Protein AF-A0A9E5KQU5-F1 (afdb_monomer)

Radius of gyration: 17.67 Å; Cα contacts (8 Å, |Δi|>4): 113; chains: 1; bounding box: 37×38×51 Å

Sequence (142 aa):
VAVSVVARQPALRAAMVEAQRVIGRAHPRLVTEGRDQGSVVFPDAVVRFYLDAHPEVRARRRVDQMRAQGRPADYEAVLRAIQQRDHLDETRVDGPLVCAPGAQRIDTSGLTLDQVVLELERRTRIAVPADLLSPSRAVQTA

Structure (mmCIF, N/CA/C/O backbone):
data_AF-A0A9E5KQU5-F1
#
_entry.id   AF-A0A9E5KQU5-F1
#
loop_
_atom_site.group_PDB
_atom_site.id
_atom_site.type_symbol
_atom_site.label_atom_id
_atom_site.label_alt_id
_atom_site.label_comp_id
_atom_site.label_asym_id
_atom_site.label_entity_id
_atom_site.label_seq_id
_atom_site.pdbx_PDB_ins_code
_atom_site.Cartn_x
_atom_site.Cartn_y
_atom_site.Cartn_z
_atom_site.occupancy
_atom_site.B_iso_or_equiv
_atom_site.auth_seq_id
_atom_site.auth_comp_id
_atom_site.auth_asym_id
_atom_site.auth_atom_id
_atom_site.pdbx_PDB_model_num
ATOM 1 N N . VAL A 1 1 ? -7.862 -12.744 9.331 1.00 45.34 1 VAL A N 1
ATOM 2 C CA . VAL A 1 1 ? -6.810 -13.772 9.527 1.00 45.34 1 VAL A CA 1
ATOM 3 C C . VAL A 1 1 ? -6.786 -14.833 8.409 1.00 45.34 1 VAL A C 1
ATOM 5 O O . VAL A 1 1 ? -5.712 -15.318 8.100 1.00 45.34 1 VAL A O 1
ATOM 8 N N . ALA A 1 2 ? -7.889 -15.118 7.697 1.00 51.78 2 ALA A N 1
ATOM 9 C CA . ALA A 1 2 ? -7.911 -16.141 6.632 1.00 51.78 2 ALA A CA 1
ATOM 10 C C . ALA A 1 2 ? -7.074 -15.833 5.362 1.00 51.78 2 ALA A C 1
ATOM 12 O O . ALA A 1 2 ? -6.444 -16.731 4.813 1.00 51.78 2 ALA A O 1
ATOM 13 N N . VAL A 1 3 ? -7.017 -14.573 4.906 1.00 59.06 3 VAL A N 1
ATOM 14 C CA . VAL A 1 3 ? -6.361 -14.221 3.622 1.00 59.06 3 VAL A CA 1
ATOM 15 C C . VAL A 1 3 ? -4.843 -14.453 3.648 1.00 59.06 3 VAL A C 1
ATOM 17 O O . VAL A 1 3 ? -4.278 -14.896 2.655 1.00 59.06 3 VAL A O 1
ATOM 20 N N . SER A 1 4 ? -4.183 -14.207 4.786 1.00 61.91 4 SER A N 1
ATOM 21 C CA . SER A 1 4 ? -2.722 -14.350 4.921 1.00 61.91 4 SER A CA 1
ATOM 22 C C . SER A 1 4 ? -2.257 -15.807 4.788 1.00 61.91 4 SER A C 1
ATOM 24 O O . SER A 1 4 ? -1.222 -16.060 4.181 1.00 61.91 4 SER A O 1
ATOM 26 N N . VAL A 1 5 ? -3.039 -16.770 5.291 1.00 67.75 5 VAL A N 1
ATOM 27 C CA . VAL A 1 5 ? -2.694 -18.203 5.229 1.00 67.75 5 VAL A CA 1
ATOM 28 C C . VAL A 1 5 ? -2.773 -18.720 3.795 1.00 67.75 5 VAL A C 1
ATOM 30 O O . VAL A 1 5 ? -1.846 -19.368 3.322 1.00 67.75 5 VAL A O 1
ATOM 33 N N . VAL A 1 6 ? -3.849 -18.382 3.081 1.00 73.62 6 VAL A N 1
ATOM 34 C CA . VAL A 1 6 ? -4.040 -18.795 1.682 1.00 73.62 6 VAL A CA 1
ATOM 35 C C . VAL A 1 6 ? -3.012 -18.121 0.768 1.00 73.62 6 VAL A C 1
ATOM 37 O O . VAL A 1 6 ? -2.403 -18.778 -0.071 1.00 73.62 6 VAL A O 1
ATOM 40 N N . ALA A 1 7 ? -2.747 -16.826 0.974 1.00 69.94 7 ALA A N 1
ATOM 41 C CA . ALA A 1 7 ? -1.797 -16.060 0.165 1.00 69.94 7 ALA A CA 1
ATOM 42 C C . ALA A 1 7 ? -0.325 -16.489 0.331 1.00 69.94 7 ALA A C 1
ATOM 44 O O . ALA A 1 7 ? 0.521 -16.046 -0.445 1.00 69.94 7 ALA A O 1
ATOM 45 N N . ARG A 1 8 ? -0.013 -17.331 1.326 1.00 72.38 8 ARG A N 1
ATOM 46 C CA . ARG A 1 8 ? 1.329 -17.875 1.585 1.00 72.38 8 ARG A CA 1
ATOM 47 C C . ARG A 1 8 ? 1.638 -19.162 0.821 1.00 72.38 8 ARG A C 1
ATOM 49 O O . ARG A 1 8 ? 2.762 -19.637 0.907 1.00 72.38 8 ARG A O 1
ATOM 56 N N . GLN A 1 9 ? 0.677 -19.749 0.106 1.00 84.38 9 GLN A N 1
ATOM 57 C CA . GLN A 1 9 ? 0.924 -20.979 -0.647 1.00 84.38 9 GLN A CA 1
ATOM 58 C C . GLN A 1 9 ? 1.658 -20.646 -1.962 1.00 84.38 9 GLN A C 1
ATOM 60 O O . GLN A 1 9 ? 1.080 -19.954 -2.807 1.00 84.38 9 GLN A O 1
ATOM 65 N N . PRO A 1 10 ? 2.904 -21.121 -2.174 1.00 86.12 10 PRO A N 1
ATOM 66 C CA . PRO A 1 10 ? 3.734 -20.633 -3.278 1.00 86.12 10 PRO A CA 1
ATOM 67 C C . PRO A 1 10 ? 3.140 -20.883 -4.668 1.00 86.12 10 PRO A C 1
ATOM 69 O O . PRO A 1 10 ? 3.197 -20.002 -5.523 1.00 86.12 10 PRO A O 1
ATOM 72 N N . ALA A 1 11 ? 2.519 -22.047 -4.899 1.00 89.88 11 ALA A N 1
ATOM 73 C CA . ALA A 1 11 ? 1.964 -22.387 -6.213 1.00 89.88 11 ALA A CA 1
ATOM 74 C C . ALA A 1 11 ? 0.751 -21.514 -6.575 1.00 89.88 11 ALA A C 1
ATOM 76 O O . ALA A 1 11 ? 0.674 -20.981 -7.680 1.00 89.88 11 ALA A O 1
ATOM 77 N N . LEU A 1 12 ? -0.167 -21.307 -5.627 1.00 89.12 12 LEU A N 1
ATOM 78 C CA . LEU A 1 12 ? -1.304 -20.405 -5.782 1.00 89.12 12 LEU A CA 1
ATOM 79 C C . LEU A 1 12 ? -0.818 -18.981 -6.017 1.00 89.12 12 LEU A C 1
ATOM 81 O O . LEU A 1 12 ? -1.326 -18.286 -6.891 1.00 89.12 12 LEU A O 1
ATOM 85 N N . ARG A 1 13 ? 0.193 -18.546 -5.264 1.00 88.94 13 ARG A N 1
ATOM 86 C CA . ARG A 1 13 ? 0.761 -17.214 -5.430 1.00 88.94 13 ARG A CA 1
ATOM 87 C C . ARG A 1 13 ? 1.385 -17.034 -6.812 1.00 88.94 13 ARG A C 1
ATOM 89 O O . ARG A 1 13 ? 1.100 -16.028 -7.455 1.00 88.94 13 ARG A O 1
ATOM 96 N N . ALA A 1 14 ? 2.148 -18.008 -7.302 1.00 90.81 14 ALA A N 1
ATOM 97 C CA . ALA A 1 14 ? 2.689 -17.990 -8.659 1.00 90.81 14 ALA A CA 1
ATOM 98 C C . ALA A 1 14 ? 1.574 -17.902 -9.718 1.00 90.81 14 ALA A C 1
ATOM 100 O O . ALA A 1 14 ? 1.637 -17.048 -10.602 1.00 90.81 14 ALA A O 1
ATOM 101 N N . ALA A 1 15 ? 0.514 -18.706 -9.578 1.00 94.06 15 ALA A N 1
ATOM 102 C CA . ALA A 1 15 ? -0.638 -18.670 -10.479 1.00 94.06 15 ALA A CA 1
ATOM 103 C C . ALA A 1 15 ? -1.351 -17.304 -10.464 1.00 94.06 15 ALA A C 1
ATOM 105 O O . ALA A 1 15 ? -1.678 -16.757 -11.516 1.00 94.06 15 ALA A O 1
ATOM 106 N N . MET A 1 16 ? -1.541 -16.711 -9.282 1.00 94.19 16 MET A N 1
ATOM 107 C CA . MET A 1 16 ? -2.179 -15.399 -9.132 1.00 94.19 16 MET A CA 1
ATOM 108 C C . MET A 1 16 ? -1.317 -14.253 -9.671 1.00 94.19 16 MET A C 1
ATOM 110 O O . MET A 1 16 ? -1.856 -13.286 -10.211 1.00 94.19 16 MET A O 1
ATOM 114 N N . VAL A 1 17 ? 0.010 -14.323 -9.524 1.00 94.88 17 VAL A N 1
ATOM 115 C CA . VAL A 1 17 ? 0.931 -13.344 -10.123 1.00 94.88 17 VAL A CA 1
ATOM 116 C C . VAL A 1 17 ? 0.847 -13.412 -11.645 1.00 94.88 17 VAL A C 1
ATOM 118 O O . VAL A 1 17 ? 0.721 -12.371 -12.288 1.00 94.88 17 VAL A O 1
ATOM 121 N N . GLU A 1 18 ? 0.853 -14.613 -12.226 1.00 96.81 18 GLU A N 1
ATOM 122 C CA . GLU A 1 18 ? 0.746 -14.752 -13.679 1.00 96.81 18 GLU A CA 1
ATOM 123 C C . GLU A 1 18 ? -0.608 -14.265 -14.201 1.00 96.81 18 GLU A C 1
ATOM 125 O O . GLU A 1 18 ? -0.650 -13.505 -15.166 1.00 96.81 18 GLU A O 1
ATOM 130 N N . ALA A 1 19 ? -1.709 -14.594 -13.521 1.00 96.75 19 ALA A N 1
ATOM 131 C CA . ALA A 1 19 ? -3.033 -14.093 -13.886 1.00 96.75 19 ALA A CA 1
ATOM 132 C C . ALA A 1 19 ? -3.090 -12.553 -13.901 1.0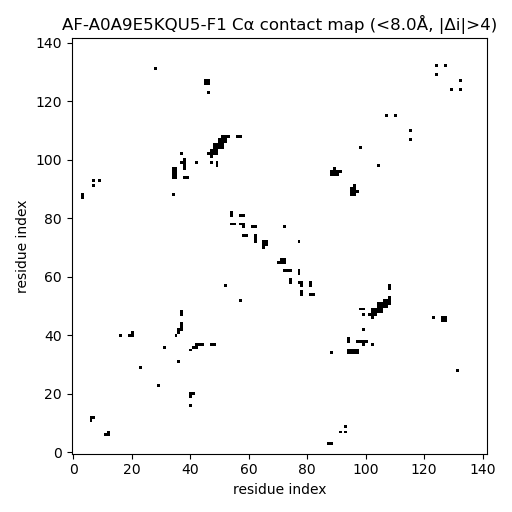0 96.75 19 ALA A C 1
ATOM 134 O O . ALA A 1 19 ? -3.613 -11.955 -14.842 1.00 96.75 19 ALA A O 1
ATOM 135 N N . GLN A 1 20 ? -2.495 -11.893 -12.902 1.00 97.50 20 GLN A N 1
ATOM 136 C CA . GLN A 1 20 ? -2.393 -10.430 -12.879 1.00 97.50 20 GLN A CA 1
ATOM 137 C C . GLN A 1 20 ? -1.552 -9.900 -14.047 1.00 97.50 20 GLN A C 1
ATOM 139 O O . GLN A 1 20 ? -1.949 -8.935 -14.699 1.00 97.50 20 GLN A O 1
ATOM 144 N N . ARG A 1 21 ? -0.422 -10.542 -14.363 1.00 97.00 21 ARG A N 1
ATOM 145 C CA . ARG A 1 21 ? 0.438 -10.141 -15.487 1.00 97.00 21 ARG A CA 1
ATOM 146 C C . ARG A 1 21 ? -0.248 -10.302 -16.841 1.00 97.00 21 ARG A C 1
ATOM 148 O O . ARG A 1 21 ? -0.082 -9.430 -17.690 1.00 97.00 21 ARG A O 1
ATOM 155 N N . VAL A 1 22 ? -1.051 -11.351 -17.035 1.00 97.38 22 VAL A N 1
ATOM 156 C CA . VAL A 1 22 ? -1.900 -11.513 -18.230 1.00 97.38 22 VAL A CA 1
ATOM 157 C C . VAL A 1 22 ? -2.824 -10.304 -18.399 1.00 97.38 22 VAL A C 1
ATOM 159 O O . VAL A 1 22 ? -2.861 -9.717 -19.479 1.00 97.38 22 VAL A O 1
ATOM 162 N N . ILE A 1 23 ? -3.503 -9.882 -17.328 1.00 96.12 23 ILE A N 1
ATOM 163 C CA . ILE A 1 23 ? -4.378 -8.698 -17.340 1.00 96.12 23 ILE A CA 1
ATOM 164 C C . ILE A 1 23 ? -3.567 -7.432 -17.651 1.00 96.12 23 ILE A C 1
ATOM 166 O O . ILE A 1 23 ? -3.963 -6.642 -18.504 1.00 96.12 23 ILE A O 1
ATOM 170 N N . GLY A 1 24 ? -2.402 -7.254 -17.021 1.00 94.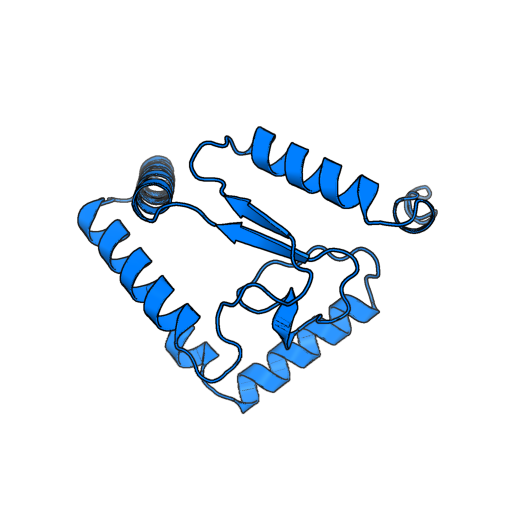75 24 GLY A N 1
ATOM 171 C CA . GLY A 1 24 ? -1.535 -6.098 -17.269 1.00 94.75 24 GLY A CA 1
ATOM 172 C C . GLY A 1 24 ? -1.064 -5.989 -18.723 1.00 94.75 24 GLY A C 1
ATOM 173 O O . GLY A 1 24 ? -1.021 -4.891 -19.268 1.00 94.75 24 GLY A O 1
ATOM 174 N N . ARG A 1 25 ? -0.785 -7.118 -19.390 1.00 94.25 25 ARG A N 1
ATOM 175 C CA . ARG A 1 25 ? -0.435 -7.135 -20.822 1.00 94.25 25 ARG A CA 1
ATOM 176 C C . ARG A 1 25 ? -1.610 -6.744 -21.723 1.00 94.25 25 ARG A C 1
ATOM 178 O O . ARG A 1 25 ? -1.392 -6.111 -22.750 1.00 94.25 25 ARG A O 1
ATOM 185 N N . ALA A 1 26 ? -2.838 -7.099 -21.345 1.00 94.38 26 ALA A N 1
ATOM 186 C CA . ALA A 1 2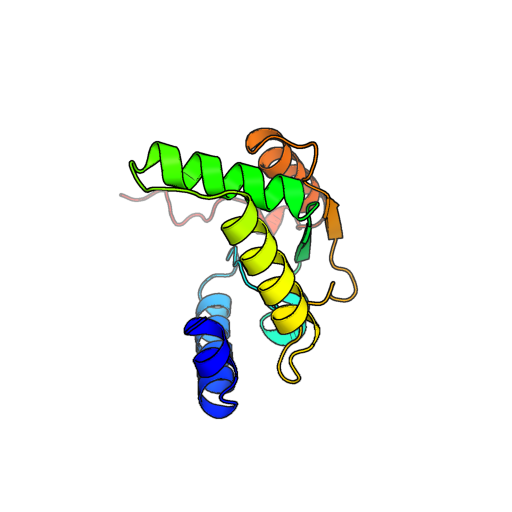6 ? -4.045 -6.732 -22.090 1.00 94.38 26 ALA A CA 1
ATOM 187 C C . ALA A 1 26 ? -4.472 -5.267 -21.868 1.00 94.38 26 ALA A C 1
ATOM 189 O O . ALA A 1 26 ? -5.146 -4.682 -22.716 1.00 94.38 26 ALA A O 1
ATOM 190 N N . HIS A 1 27 ? -4.076 -4.662 -20.744 1.00 91.31 27 HIS A N 1
ATOM 191 C CA . HIS A 1 27 ? -4.496 -3.324 -20.335 1.00 91.31 27 HIS A CA 1
ATOM 192 C C . HIS A 1 27 ? -3.284 -2.422 -20.038 1.00 91.31 27 HIS A C 1
ATOM 194 O O . HIS A 1 27 ? -2.864 -2.316 -18.886 1.00 91.31 27 HIS A O 1
ATOM 200 N N . PRO A 1 28 ? -2.756 -1.686 -21.037 1.00 83.50 28 PRO A N 1
ATOM 201 C CA . PRO A 1 28 ? -1.542 -0.875 -20.874 1.00 83.50 28 PRO A CA 1
ATOM 202 C C . PRO A 1 28 ? -1.695 0.303 -19.894 1.00 83.50 28 PRO A C 1
ATOM 204 O O . PRO A 1 28 ? -0.706 0.887 -19.468 1.00 83.50 28 PRO A O 1
ATOM 207 N N . ARG A 1 29 ? -2.933 0.658 -19.524 1.00 89.31 29 ARG A N 1
ATOM 208 C CA . ARG A 1 29 ? -3.272 1.730 -18.571 1.00 89.31 29 ARG A CA 1
ATOM 209 C C . ARG A 1 29 ? -3.919 1.181 -17.295 1.00 89.31 29 ARG A C 1
ATOM 211 O O . ARG A 1 29 ? -4.890 1.742 -16.793 1.00 89.31 29 ARG A O 1
ATOM 218 N N . LEU A 1 30 ? -3.424 0.047 -16.808 1.00 93.56 30 LEU A N 1
ATOM 219 C CA . LEU A 1 30 ? -3.930 -0.597 -15.600 1.00 93.56 30 LEU A CA 1
ATOM 220 C C . LEU A 1 30 ? -3.455 0.134 -14.336 1.00 93.56 30 LEU A C 1
ATOM 222 O O . LEU A 1 30 ? -2.258 0.323 -14.129 1.00 93.56 30 LEU A O 1
ATOM 226 N N . VAL A 1 31 ? -4.399 0.461 -13.453 1.00 95.19 31 VAL A N 1
ATOM 227 C CA . VAL A 1 31 ? -4.115 0.783 -12.049 1.00 95.19 31 VAL A CA 1
ATOM 228 C C . VAL A 1 31 ? -4.407 -0.465 -11.224 1.00 95.19 31 VAL A C 1
ATOM 230 O O . VAL A 1 31 ? -5.487 -1.040 -11.329 1.00 95.19 31 VAL A O 1
ATOM 233 N N . THR A 1 32 ? -3.441 -0.893 -10.416 1.00 96.31 32 THR A N 1
ATOM 234 C CA . THR A 1 32 ? -3.557 -2.079 -9.559 1.00 96.31 32 THR A CA 1
ATOM 235 C C . THR A 1 32 ? -3.177 -1.739 -8.122 1.00 96.31 32 THR A C 1
ATOM 237 O O . THR A 1 32 ? -2.299 -0.910 -7.879 1.00 96.31 32 THR A O 1
ATOM 240 N N . GLU A 1 33 ? -3.831 -2.393 -7.166 1.00 95.62 33 GLU A N 1
ATOM 241 C CA . GLU A 1 33 ? -3.556 -2.275 -5.736 1.00 95.62 33 GLU A CA 1
ATOM 242 C C . GLU A 1 33 ? -3.128 -3.639 -5.179 1.00 95.62 33 GLU A C 1
ATOM 244 O O . GLU A 1 33 ? -3.614 -4.700 -5.575 1.00 95.62 33 GLU A O 1
ATOM 249 N N . GLY A 1 34 ? -2.192 -3.634 -4.239 1.00 93.00 34 GLY A N 1
ATOM 250 C CA . GLY A 1 34 ? -1.771 -4.832 -3.531 1.00 93.00 34 GLY A CA 1
ATOM 251 C C . GLY A 1 34 ? -0.514 -4.577 -2.717 1.00 93.00 34 GLY A C 1
ATOM 252 O O . GLY A 1 34 ? -0.013 -3.459 -2.651 1.00 93.00 34 GLY A O 1
ATOM 253 N N . ARG A 1 35 ? -0.011 -5.624 -2.065 1.00 92.12 35 ARG A N 1
ATOM 254 C CA . ARG A 1 35 ? 1.139 -5.523 -1.152 1.00 92.12 35 ARG A CA 1
ATOM 255 C C . ARG A 1 35 ? 2.486 -5.517 -1.870 1.00 92.12 35 ARG A C 1
ATOM 257 O O . ARG A 1 35 ? 3.426 -4.894 -1.404 1.00 92.12 35 ARG A O 1
ATOM 264 N N . ASP A 1 36 ? 2.561 -6.198 -3.003 1.00 93.31 36 ASP A N 1
ATOM 265 C CA . ASP A 1 36 ? 3.798 -6.484 -3.729 1.00 93.31 36 ASP A CA 1
ATOM 266 C C . ASP A 1 36 ? 3.674 -6.182 -5.230 1.00 93.31 36 ASP A C 1
ATOM 268 O O . ASP A 1 36 ? 4.415 -6.717 -6.054 1.00 93.31 36 ASP A O 1
ATOM 272 N N . GLN A 1 37 ? 2.730 -5.308 -5.600 1.00 96.06 37 GLN A N 1
ATOM 273 C CA . GLN A 1 37 ? 2.481 -4.956 -7.001 1.00 96.06 37 GLN A CA 1
ATOM 274 C C . GLN A 1 37 ? 3.734 -4.377 -7.657 1.00 96.06 37 GLN A C 1
ATOM 276 O O . GLN A 1 37 ? 4.156 -4.859 -8.697 1.00 96.06 37 GLN A O 1
ATOM 281 N N . GLY A 1 38 ? 4.373 -3.389 -7.028 1.00 95.31 38 GLY A N 1
ATOM 282 C CA . GLY A 1 38 ? 5.553 -2.730 -7.593 1.00 95.31 38 GLY A CA 1
ATOM 283 C C . GLY A 1 38 ? 6.885 -3.451 -7.363 1.00 95.31 38 GLY A C 1
ATOM 284 O O . GLY A 1 38 ? 7.886 -3.043 -7.949 1.00 95.31 38 GLY A O 1
ATOM 285 N N . SER A 1 39 ? 6.924 -4.468 -6.494 1.00 94.25 39 SER A N 1
ATOM 286 C CA . SER A 1 39 ? 8.144 -5.215 -6.149 1.00 94.25 39 SER A CA 1
ATOM 287 C C . SER A 1 39 ? 8.212 -6.594 -6.805 1.00 94.25 39 SER A C 1
ATOM 289 O O . SER A 1 39 ? 9.305 -7.049 -7.125 1.00 94.25 39 SER A O 1
ATOM 291 N N . VAL A 1 40 ? 7.069 -7.255 -7.016 1.00 94.31 40 VAL A N 1
ATOM 292 C CA . VAL A 1 40 ? 7.000 -8.627 -7.544 1.00 94.31 40 VAL A CA 1
ATOM 293 C C . VAL A 1 40 ? 6.141 -8.709 -8.799 1.00 94.31 40 VAL A C 1
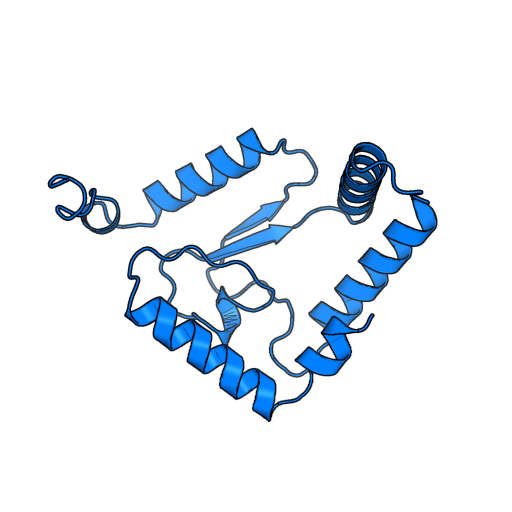ATOM 295 O O . VAL A 1 40 ? 6.588 -9.248 -9.814 1.00 94.31 40 VAL A O 1
ATOM 298 N N . VAL A 1 41 ? 4.900 -8.218 -8.752 1.00 96.06 41 VAL A N 1
ATOM 299 C CA . VAL A 1 41 ? 3.940 -8.463 -9.844 1.00 96.06 41 VAL A CA 1
ATOM 300 C C . VAL A 1 41 ? 4.327 -7.676 -11.099 1.00 96.06 41 VAL A C 1
ATOM 302 O O . VAL A 1 41 ? 4.482 -8.267 -12.167 1.00 96.06 41 VAL A O 1
ATOM 305 N N . PHE A 1 42 ? 4.562 -6.375 -10.945 1.00 96.31 42 PHE A N 1
ATOM 306 C CA . PHE A 1 42 ? 4.882 -5.403 -11.990 1.00 96.31 42 PHE A CA 1
ATOM 307 C C . PHE A 1 42 ? 6.111 -4.561 -11.592 1.00 96.31 42 PHE A C 1
ATOM 309 O O . PHE A 1 42 ? 5.984 -3.363 -11.316 1.00 96.31 42 PHE A O 1
ATOM 316 N N . PRO A 1 43 ? 7.314 -5.165 -11.531 1.00 94.88 43 PRO A N 1
ATOM 317 C CA . PRO A 1 43 ? 8.535 -4.446 -11.162 1.00 94.88 43 PRO A CA 1
ATOM 318 C C . PRO A 1 43 ? 8.873 -3.314 -12.144 1.00 94.88 43 PRO A C 1
ATOM 320 O O . PRO A 1 43 ? 9.423 -2.297 -11.728 1.00 94.88 43 PRO A O 1
ATOM 323 N N . ASP A 1 44 ? 8.461 -3.451 -13.406 1.00 92.19 44 ASP A N 1
ATOM 324 C CA . ASP A 1 44 ? 8.720 -2.486 -14.482 1.00 92.19 44 ASP A CA 1
ATOM 325 C C . ASP A 1 44 ? 7.580 -1.472 -14.680 1.00 92.19 44 ASP A C 1
ATOM 327 O O . ASP A 1 44 ? 7.526 -0.770 -15.689 1.00 92.19 44 ASP A O 1
ATOM 331 N N . ALA A 1 45 ? 6.631 -1.388 -13.739 1.00 93.31 45 ALA A N 1
ATOM 332 C CA . ALA A 1 45 ? 5.566 -0.393 -13.811 1.00 93.31 45 ALA A CA 1
ATOM 333 C C . ALA A 1 45 ? 6.146 1.033 -13.837 1.00 93.31 45 ALA A C 1
ATOM 335 O O . ALA A 1 45 ? 6.944 1.406 -12.970 1.00 93.31 45 ALA A O 1
ATOM 336 N N . VAL A 1 46 ? 5.679 1.834 -14.806 1.00 92.31 46 VAL A N 1
ATOM 337 C CA . VAL A 1 46 ? 6.110 3.228 -15.043 1.00 92.31 46 VAL A CA 1
ATOM 338 C C . VAL A 1 46 ? 5.961 4.079 -13.782 1.00 92.31 46 VAL A C 1
ATOM 340 O O . VAL A 1 46 ? 6.834 4.878 -13.454 1.00 92.31 46 VAL A O 1
ATOM 343 N N . VAL A 1 47 ? 4.865 3.879 -13.046 1.00 94.69 47 VAL A N 1
ATOM 344 C CA . VAL A 1 47 ? 4.605 4.555 -11.775 1.00 94.69 47 VAL A CA 1
ATOM 345 C C . VAL A 1 47 ? 4.280 3.522 -10.712 1.00 94.69 47 VAL A C 1
ATOM 347 O O . VAL A 1 47 ? 3.421 2.661 -10.899 1.00 94.69 47 VAL A O 1
ATOM 350 N N . ARG A 1 48 ? 4.968 3.621 -9.575 1.00 96.31 48 ARG A N 1
ATOM 351 C CA . ARG A 1 48 ? 4.771 2.764 -8.406 1.00 96.31 48 ARG A CA 1
ATOM 352 C C . ARG A 1 48 ? 4.645 3.647 -7.175 1.00 96.31 48 ARG A C 1
ATOM 354 O O . ARG A 1 48 ? 5.524 4.466 -6.911 1.00 96.31 48 ARG A O 1
ATOM 361 N N . PHE A 1 49 ? 3.564 3.470 -6.425 1.00 97.56 49 PHE A N 1
ATOM 362 C CA . PHE A 1 49 ? 3.310 4.190 -5.181 1.00 97.56 49 PHE A CA 1
ATOM 363 C C . PHE A 1 49 ? 3.381 3.235 -3.995 1.00 97.56 49 PHE A C 1
ATOM 365 O O . PHE A 1 49 ? 2.893 2.109 -4.069 1.00 97.56 49 PHE A O 1
ATOM 372 N N . TYR A 1 50 ? 3.959 3.707 -2.894 1.00 97.44 50 TYR A N 1
ATOM 373 C CA . TYR A 1 50 ? 3.864 3.060 -1.590 1.00 97.44 50 TYR A CA 1
ATOM 374 C C . TYR A 1 50 ? 3.083 3.991 -0.663 1.00 97.44 50 TYR A C 1
ATOM 376 O O . TYR A 1 50 ? 3.626 4.981 -0.168 1.00 97.44 50 TYR A O 1
ATOM 384 N N . LEU A 1 51 ? 1.791 3.710 -0.493 1.00 97.38 51 LEU A N 1
ATOM 385 C CA . LEU A 1 51 ? 0.922 4.479 0.393 1.00 97.38 51 LEU A CA 1
ATOM 386 C C . LEU A 1 51 ? 1.061 3.966 1.822 1.00 97.38 51 LEU A C 1
ATOM 388 O O . LEU A 1 51 ? 0.869 2.777 2.073 1.00 97.38 51 LEU A O 1
ATOM 392 N N . ASP A 1 52 ? 1.353 4.874 2.742 1.00 96.06 52 ASP A N 1
ATOM 393 C CA . ASP A 1 52 ? 1.508 4.579 4.160 1.00 96.06 52 ASP A CA 1
ATOM 394 C C . ASP A 1 52 ? 0.598 5.479 5.007 1.00 96.06 52 ASP A C 1
ATOM 396 O O . ASP A 1 52 ? 0.065 6.489 4.531 1.00 96.06 52 ASP A O 1
ATOM 400 N N . ALA A 1 53 ? 0.375 5.082 6.254 1.00 97.38 53 ALA A N 1
ATOM 401 C CA . ALA A 1 53 ? -0.239 5.910 7.281 1.00 97.38 53 ALA A CA 1
ATOM 402 C C . ALA A 1 53 ? -0.012 5.304 8.668 1.00 97.38 53 ALA A C 1
ATOM 404 O O . ALA A 1 53 ? -0.019 4.078 8.836 1.00 97.38 53 ALA A O 1
ATOM 405 N N . HIS A 1 54 ? 0.051 6.167 9.681 1.00 97.88 54 HIS A N 1
ATOM 406 C CA . HIS A 1 54 ? 0.088 5.761 11.081 1.00 97.88 54 HIS A CA 1
ATOM 407 C C . HIS A 1 54 ? -1.023 4.735 11.398 1.00 97.88 54 HIS A C 1
ATOM 409 O O . HIS A 1 54 ? -2.176 4.929 10.975 1.00 97.88 54 HIS A O 1
ATOM 415 N N . PRO A 1 55 ? -0.712 3.633 12.113 1.00 97.75 55 PRO A N 1
ATOM 416 C CA . PRO A 1 55 ? -1.684 2.595 12.463 1.00 97.75 55 PRO A CA 1
ATOM 417 C C . PRO A 1 55 ? -2.958 3.141 13.115 1.00 97.75 55 PRO A C 1
ATOM 419 O O . PRO A 1 55 ? -4.055 2.690 12.794 1.00 97.75 55 PRO A O 1
ATOM 422 N N . GLU A 1 56 ? -2.832 4.161 13.957 1.00 98.06 56 GLU A N 1
ATOM 423 C CA . GLU A 1 56 ? -3.923 4.829 14.667 1.00 98.06 56 GLU A CA 1
ATOM 424 C C . GLU A 1 56 ? -4.881 5.525 13.691 1.00 98.06 56 GLU A C 1
ATOM 426 O O . GLU A 1 56 ? -6.105 5.429 13.814 1.00 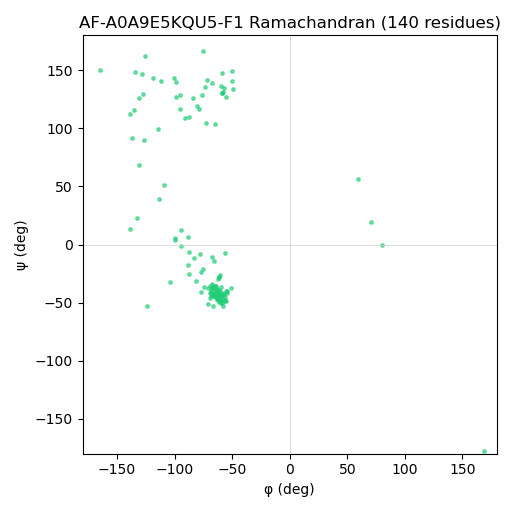98.06 56 GLU A O 1
ATOM 431 N N . VAL A 1 57 ? -4.337 6.180 12.658 1.00 98.06 57 VAL A N 1
ATOM 432 C CA . VAL A 1 57 ? -5.136 6.821 11.603 1.00 98.06 57 VAL A CA 1
ATOM 433 C C . VAL A 1 57 ? -5.875 5.766 10.784 1.00 98.06 57 VAL A C 1
ATOM 435 O O . VAL A 1 57 ? -7.066 5.926 10.502 1.00 98.06 57 VAL A O 1
ATOM 438 N N . ARG A 1 58 ? -5.201 4.665 10.428 1.00 97.69 58 ARG A N 1
ATOM 439 C CA . ARG A 1 58 ? -5.823 3.548 9.696 1.00 97.69 58 ARG A CA 1
ATOM 440 C C . ARG A 1 58 ? -6.915 2.869 10.522 1.00 97.69 58 ARG A C 1
ATOM 442 O O . ARG A 1 58 ? -7.983 2.580 9.981 1.00 97.69 58 ARG A O 1
ATOM 449 N N . ALA A 1 59 ? -6.688 2.677 11.820 1.00 98.00 59 ALA A N 1
ATOM 450 C CA . ALA A 1 59 ? -7.669 2.121 12.742 1.00 98.00 59 ALA A CA 1
ATOM 451 C C . ALA A 1 59 ? -8.903 3.018 12.858 1.00 98.00 59 ALA A C 1
ATOM 453 O O . ALA A 1 59 ? -10.021 2.530 12.687 1.00 98.00 59 ALA A O 1
ATOM 454 N N . ARG A 1 60 ? -8.714 4.332 13.035 1.00 97.81 60 ARG A N 1
ATOM 455 C CA . ARG A 1 60 ? -9.816 5.305 13.073 1.00 97.81 60 ARG A CA 1
ATOM 456 C C . ARG A 1 60 ? -10.643 5.276 11.786 1.00 97.81 60 ARG A C 1
ATOM 458 O O . ARG A 1 60 ? -11.842 5.024 11.850 1.00 97.81 60 ARG A O 1
ATOM 465 N N . ARG A 1 61 ? -9.997 5.396 10.617 1.00 97.38 61 ARG A N 1
ATOM 466 C CA . ARG A 1 61 ? -10.666 5.314 9.299 1.00 97.38 61 ARG A CA 1
ATOM 467 C C . ARG A 1 61 ? -11.479 4.026 9.145 1.00 97.38 61 ARG A C 1
ATOM 469 O O . ARG A 1 61 ? -12.595 4.045 8.630 1.00 97.38 61 ARG A O 1
ATOM 476 N N . ARG A 1 62 ? -10.933 2.894 9.601 1.00 97.00 62 ARG A N 1
ATOM 477 C CA . ARG A 1 62 ? -11.609 1.596 9.526 1.00 97.00 62 ARG A CA 1
ATOM 478 C C . ARG A 1 62 ? -12.811 1.508 10.466 1.00 97.00 62 ARG A C 1
ATOM 480 O O . ARG A 1 62 ? -13.842 0.972 10.064 1.00 97.00 62 ARG A O 1
ATOM 487 N N . VAL A 1 63 ? -12.691 2.021 11.687 1.00 97.88 63 VAL A N 1
ATOM 488 C CA . VAL A 1 63 ? -13.796 2.096 12.653 1.00 97.88 63 VAL A CA 1
ATOM 489 C C . VAL A 1 63 ? -14.929 2.954 12.103 1.00 97.88 63 VAL A C 1
ATOM 491 O O . VAL A 1 63 ? -16.076 2.512 12.120 1.00 97.88 63 VAL A O 1
ATOM 494 N N . ASP A 1 64 ? -14.613 4.126 11.556 1.00 96.88 64 ASP A N 1
ATOM 495 C CA . ASP A 1 64 ? -15.606 5.032 10.976 1.00 96.88 64 ASP A CA 1
ATOM 496 C C . ASP A 1 64 ? -16.330 4.374 9.794 1.00 96.88 64 ASP A C 1
ATOM 498 O O . ASP A 1 64 ? -17.559 4.391 9.729 1.00 96.88 64 ASP A O 1
ATOM 502 N N . GLN A 1 65 ? -15.590 3.680 8.920 1.00 96.56 65 GLN A N 1
ATOM 503 C CA . GLN A 1 65 ? -16.171 2.888 7.834 1.00 96.56 65 GLN A CA 1
ATOM 504 C C . GLN A 1 65 ? -17.111 1.787 8.353 1.00 96.56 65 GLN A C 1
ATOM 506 O O . GLN A 1 65 ? -18.187 1.580 7.796 1.00 96.56 65 GLN A O 1
ATOM 511 N N . MET A 1 66 ? -16.720 1.056 9.401 1.00 96.94 66 MET A N 1
ATOM 512 C CA . MET A 1 66 ? -17.548 -0.007 9.982 1.00 96.94 66 MET A CA 1
ATOM 513 C C . MET A 1 66 ? -18.823 0.555 10.620 1.00 96.94 66 MET A C 1
ATOM 515 O O . MET A 1 66 ? -19.902 0.009 10.394 1.00 96.94 66 MET A O 1
ATOM 519 N N . ARG A 1 67 ? -18.718 1.676 11.343 1.00 96.62 67 ARG A N 1
ATOM 520 C CA . ARG A 1 67 ? -19.864 2.381 11.936 1.00 96.62 67 ARG A CA 1
ATOM 521 C C . ARG A 1 67 ? -20.829 2.891 10.871 1.00 96.62 67 ARG A C 1
ATOM 523 O O . ARG A 1 67 ? -22.028 2.670 11.002 1.00 96.62 67 ARG A O 1
ATOM 530 N N . ALA A 1 68 ? -20.317 3.485 9.792 1.00 96.88 68 ALA A N 1
ATOM 531 C CA . ALA A 1 68 ? -21.128 3.929 8.656 1.00 96.88 68 ALA A CA 1
ATOM 532 C C . ALA A 1 68 ? -21.886 2.771 7.975 1.00 96.88 68 ALA A C 1
ATOM 534 O O . ALA A 1 68 ? -22.944 2.977 7.393 1.00 96.88 68 ALA A O 1
ATOM 535 N N . GLN A 1 69 ? -21.372 1.542 8.082 1.00 96.69 69 GLN A N 1
ATOM 536 C CA . GLN A 1 69 ? -22.018 0.315 7.599 1.00 96.69 69 GLN A CA 1
ATOM 537 C C . GLN A 1 69 ? -22.955 -0.335 8.637 1.00 96.69 69 GLN A C 1
ATOM 539 O O . GLN A 1 69 ? -23.411 -1.455 8.418 1.00 96.69 69 GLN A O 1
ATOM 544 N N . GLY A 1 70 ? -23.204 0.306 9.784 1.00 96.38 70 GLY A N 1
ATOM 545 C CA . GLY A 1 70 ? -24.033 -0.245 10.862 1.00 96.38 70 GLY A CA 1
ATOM 546 C C . GLY A 1 70 ? -23.393 -1.420 11.610 1.00 96.38 70 GLY A C 1
ATOM 547 O O . GLY A 1 70 ? -24.094 -2.203 12.248 1.00 96.38 70 GLY A O 1
ATOM 548 N N . ARG A 1 71 ? -22.067 -1.586 11.527 1.00 95.81 71 ARG A N 1
ATOM 549 C CA . ARG A 1 71 ? -21.342 -2.698 12.155 1.00 95.81 71 ARG A CA 1
ATOM 550 C C . ARG A 1 71 ? -20.714 -2.262 13.482 1.00 95.81 71 ARG A C 1
ATOM 552 O O . ARG A 1 71 ? -20.115 -1.186 13.534 1.00 95.81 71 ARG A O 1
ATOM 559 N N . PRO A 1 72 ? -20.752 -3.109 14.529 1.00 92.69 72 PRO A N 1
ATOM 560 C CA . PRO A 1 72 ? -20.008 -2.857 15.758 1.00 92.69 72 PRO A CA 1
ATOM 561 C C . PRO A 1 72 ? -18.515 -2.700 15.464 1.00 92.69 72 PRO A C 1
ATOM 563 O O . PRO A 1 72 ? -17.944 -3.488 14.706 1.00 92.69 72 PRO A O 1
ATOM 566 N N . ALA A 1 73 ? -17.887 -1.689 16.062 1.00 94.12 73 ALA A N 1
ATOM 567 C CA . ALA A 1 73 ? -16.481 -1.380 15.846 1.00 94.12 73 ALA A CA 1
ATOM 568 C C . ALA A 1 73 ? -15.805 -1.002 17.169 1.00 94.12 73 ALA A C 1
ATOM 570 O O . ALA A 1 73 ? -16.095 0.050 17.741 1.00 94.12 73 ALA A O 1
ATOM 571 N N . ASP A 1 74 ? -14.897 -1.867 17.622 1.00 96.69 74 ASP A N 1
ATOM 572 C CA . ASP A 1 74 ? -13.975 -1.607 18.728 1.00 96.69 74 ASP A CA 1
ATOM 573 C C . ASP A 1 74 ? -12.638 -1.123 18.153 1.00 96.69 74 ASP A C 1
ATOM 575 O O . ASP A 1 74 ? -11.964 -1.847 17.416 1.00 96.69 74 ASP A O 1
ATOM 579 N N . TYR A 1 75 ? -12.275 0.117 18.481 1.00 97.81 75 TYR A N 1
ATOM 580 C CA . TYR A 1 75 ? -11.042 0.744 18.018 1.00 97.81 75 TYR A CA 1
ATOM 581 C C . TYR A 1 75 ? -9.797 -0.041 18.432 1.00 97.81 75 TYR A C 1
ATOM 583 O O . TYR A 1 75 ? -8.929 -0.277 17.593 1.00 97.81 75 TYR A O 1
ATOM 591 N N . GLU A 1 76 ? -9.735 -0.509 19.677 1.00 98.12 76 GLU A N 1
ATOM 592 C CA . GLU A 1 76 ? -8.561 -1.199 20.210 1.00 98.12 76 GLU A CA 1
ATOM 593 C C . GLU A 1 76 ? -8.367 -2.563 19.541 1.00 98.12 76 GLU A C 1
ATOM 595 O O . GLU A 1 76 ? -7.253 -2.948 19.173 1.00 98.12 76 GLU A O 1
ATOM 600 N N . ALA A 1 77 ? -9.462 -3.290 19.306 1.00 96.75 77 ALA A N 1
ATOM 601 C CA . ALA A 1 77 ? -9.418 -4.535 18.545 1.00 96.75 77 ALA A CA 1
ATOM 602 C C . ALA A 1 77 ? -8.990 -4.311 17.086 1.00 96.75 77 ALA A C 1
ATOM 604 O O . ALA A 1 77 ? -8.190 -5.084 16.552 1.00 96.75 77 ALA A O 1
ATOM 605 N N . VAL A 1 78 ? -9.493 -3.254 16.439 1.00 97.44 78 VAL A N 1
ATOM 606 C CA . VAL A 1 78 ? -9.132 -2.910 15.056 1.00 97.44 78 VAL A CA 1
ATOM 607 C C . VAL A 1 78 ? -7.662 -2.503 14.952 1.00 97.44 78 VAL A C 1
ATOM 609 O O . VAL A 1 78 ? -6.975 -2.981 14.049 1.00 97.44 78 VAL A O 1
ATOM 612 N N . LEU A 1 79 ? -7.163 -1.677 15.873 1.00 98.12 79 LEU A N 1
ATOM 613 C CA . LEU A 1 79 ? -5.768 -1.241 15.908 1.00 98.12 79 LEU A CA 1
ATOM 614 C C . LEU A 1 79 ? -4.812 -2.429 16.051 1.00 98.12 79 LEU A C 1
ATOM 616 O O . LEU A 1 79 ? -3.913 -2.588 15.223 1.00 98.12 79 LEU A O 1
ATOM 620 N N . ARG A 1 80 ? -5.057 -3.319 17.023 1.00 97.56 80 ARG A N 1
ATOM 621 C CA . ARG A 1 80 ? -4.253 -4.542 17.201 1.00 97.56 80 ARG A CA 1
ATOM 622 C C . ARG A 1 80 ? -4.263 -5.423 15.954 1.00 97.56 80 ARG A C 1
ATOM 624 O O . ARG A 1 80 ? -3.218 -5.918 15.537 1.00 97.56 80 ARG A O 1
ATOM 631 N N . ALA A 1 81 ? -5.430 -5.605 15.334 1.00 95.25 81 ALA A N 1
ATOM 632 C CA . ALA A 1 81 ? -5.552 -6.409 14.121 1.00 95.25 81 ALA A CA 1
ATOM 633 C C . ALA A 1 81 ? -4.782 -5.804 12.935 1.00 95.25 81 ALA A C 1
ATOM 635 O O . ALA A 1 81 ? -4.228 -6.546 12.122 1.00 95.25 81 ALA A O 1
ATOM 636 N N . ILE A 1 82 ? -4.744 -4.472 12.833 1.00 95.44 82 ILE A N 1
ATOM 637 C CA . ILE A 1 82 ? -3.960 -3.755 11.824 1.00 95.44 82 ILE A CA 1
ATOM 638 C C . ILE A 1 82 ? -2.464 -3.961 12.068 1.00 95.44 82 ILE A C 1
ATOM 640 O O . ILE A 1 82 ? -1.787 -4.455 11.174 1.00 95.44 82 ILE A O 1
ATOM 644 N N . GLN A 1 83 ? -1.970 -3.689 13.277 1.00 95.69 83 GLN A N 1
ATOM 645 C CA . GLN A 1 83 ? -0.548 -3.842 13.613 1.00 95.69 83 GLN A CA 1
ATOM 646 C C . GLN A 1 83 ? -0.056 -5.281 13.405 1.00 95.69 83 GLN A C 1
ATOM 648 O O . GLN A 1 83 ? 1.002 -5.507 12.820 1.00 95.69 83 GLN A O 1
ATOM 653 N N . GLN A 1 84 ? -0.851 -6.275 13.821 1.00 93.94 84 GLN A N 1
ATOM 654 C CA . GLN A 1 84 ? -0.532 -7.683 13.584 1.00 93.94 84 GLN A CA 1
ATOM 655 C C . GLN A 1 84 ? -0.457 -7.995 12.085 1.00 93.94 84 GLN A C 1
ATOM 657 O O . GLN A 1 84 ? 0.422 -8.736 11.647 1.00 93.94 84 GLN A O 1
ATOM 662 N N . ARG A 1 85 ? -1.385 -7.452 11.291 1.00 91.06 85 ARG A N 1
ATOM 663 C CA . ARG A 1 85 ? -1.378 -7.639 9.841 1.00 91.06 85 ARG A CA 1
ATOM 664 C C . ARG A 1 85 ? -0.152 -6.996 9.204 1.00 91.06 85 ARG A C 1
ATOM 666 O O . ARG A 1 85 ? 0.443 -7.639 8.350 1.00 91.06 85 ARG A O 1
ATOM 673 N N . ASP A 1 86 ? 0.208 -5.782 9.601 1.00 92.00 86 ASP A N 1
ATOM 674 C CA . ASP A 1 86 ? 1.367 -5.080 9.046 1.00 92.00 86 ASP A CA 1
ATOM 675 C C . ASP A 1 86 ? 2.640 -5.891 9.284 1.00 92.00 86 ASP A C 1
ATOM 677 O O . ASP A 1 86 ? 3.349 -6.209 8.334 1.00 92.00 86 ASP A O 1
ATOM 681 N N . HIS A 1 87 ? 2.838 -6.367 10.517 1.00 91.12 87 HIS A N 1
ATOM 682 C CA . HIS A 1 87 ? 3.959 -7.241 10.850 1.00 91.12 87 HIS A CA 1
ATOM 683 C C . HIS A 1 87 ? 3.996 -8.505 9.974 1.00 91.12 87 HIS A C 1
ATOM 685 O O . HIS A 1 87 ? 5.048 -8.879 9.458 1.00 91.12 87 HIS A O 1
ATOM 691 N N . LEU A 1 88 ? 2.854 -9.171 9.769 1.00 88.81 88 LEU A N 1
ATOM 692 C CA . LEU A 1 88 ? 2.775 -10.367 8.921 1.00 88.81 88 LEU A CA 1
ATOM 693 C C . LEU A 1 88 ? 3.014 -10.067 7.433 1.00 88.81 88 LEU A C 1
ATOM 695 O O . LEU A 1 88 ? 3.600 -10.896 6.735 1.00 88.81 88 LEU A O 1
ATOM 699 N N . ASP A 1 89 ? 2.530 -8.925 6.942 1.00 88.50 89 ASP A N 1
ATOM 700 C CA . ASP A 1 89 ? 2.689 -8.493 5.553 1.00 88.50 89 ASP A CA 1
ATOM 701 C C . ASP A 1 89 ? 4.155 -8.092 5.275 1.00 88.50 89 ASP A C 1
ATOM 703 O O . ASP A 1 89 ? 4.670 -8.419 4.208 1.00 88.50 89 ASP A O 1
ATOM 707 N N . GLU A 1 90 ? 4.851 -7.463 6.226 1.00 89.00 90 GLU A N 1
ATOM 708 C CA . GLU A 1 90 ? 6.267 -7.064 6.122 1.00 89.00 90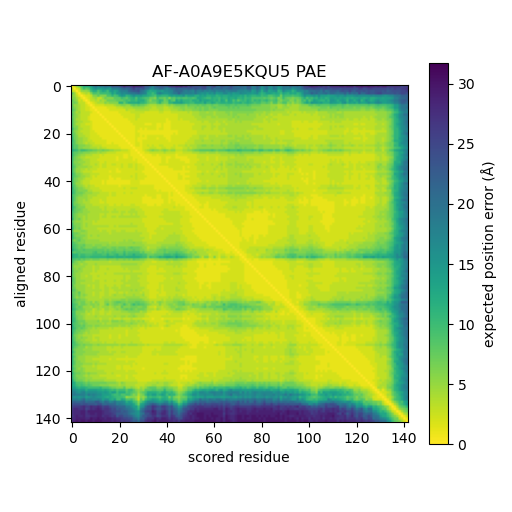 GLU A CA 1
ATOM 709 C C . GLU A 1 90 ? 7.242 -8.245 6.253 1.00 89.00 90 GLU A C 1
ATOM 711 O O . GLU A 1 90 ? 8.259 -8.291 5.566 1.00 89.00 90 GLU A O 1
ATOM 716 N N . THR A 1 91 ? 6.934 -9.226 7.108 1.00 87.94 91 THR A N 1
ATOM 717 C CA . THR A 1 91 ? 7.846 -10.348 7.425 1.00 87.94 91 THR A CA 1
ATOM 718 C C . THR A 1 91 ? 7.617 -11.612 6.596 1.00 87.94 91 THR A C 1
ATOM 720 O O . THR A 1 91 ? 8.311 -12.615 6.783 1.00 87.94 91 THR A O 1
ATOM 723 N N . ARG A 1 92 ? 6.633 -11.634 5.687 1.00 84.19 92 ARG A N 1
ATOM 724 C CA . ARG A 1 92 ? 6.390 -12.821 4.850 1.00 84.19 92 ARG A CA 1
ATOM 725 C C . ARG A 1 92 ? 7.548 -13.059 3.876 1.00 84.19 92 ARG A C 1
ATOM 727 O O . ARG A 1 92 ? 8.031 -12.133 3.239 1.00 84.19 92 ARG A O 1
ATOM 734 N N . VAL A 1 93 ? 7.926 -14.328 3.720 1.00 83.19 93 VAL A N 1
ATOM 735 C CA . VAL A 1 93 ? 8.997 -14.755 2.803 1.00 83.19 93 VAL A CA 1
ATOM 736 C C . VAL A 1 93 ? 8.637 -14.431 1.350 1.00 83.19 93 VAL A C 1
ATOM 738 O O . VAL A 1 93 ? 9.426 -13.822 0.633 1.00 83.19 93 VAL A O 1
ATOM 741 N N . ASP A 1 94 ? 7.417 -14.772 0.930 1.00 80.62 94 ASP A N 1
ATOM 742 C CA . ASP A 1 94 ? 6.983 -14.572 -0.451 1.00 80.62 94 ASP A CA 1
ATOM 743 C C . ASP A 1 94 ? 6.305 -13.212 -0.649 1.00 80.62 94 ASP A C 1
ATOM 745 O O . ASP A 1 94 ? 5.165 -12.983 -0.235 1.00 80.62 94 ASP A O 1
ATOM 749 N N . GLY A 1 95 ? 7.010 -12.325 -1.355 1.00 80.75 95 GLY A N 1
ATOM 750 C CA . GLY A 1 95 ? 6.576 -10.971 -1.704 1.00 80.75 95 GLY A CA 1
ATOM 751 C C . GLY A 1 95 ? 6.268 -10.082 -0.512 1.00 80.75 95 GLY A C 1
ATOM 752 O O . GLY A 1 95 ? 5.148 -9.592 -0.439 1.00 80.75 95 GLY A O 1
ATOM 753 N N . PRO A 1 96 ? 7.197 -9.866 0.424 1.00 87.62 96 PRO A N 1
ATOM 754 C CA . PRO A 1 96 ? 6.974 -8.978 1.562 1.00 87.62 96 PRO A CA 1
ATOM 755 C C . PRO A 1 96 ? 6.445 -7.604 1.134 1.00 87.62 96 PRO A C 1
ATOM 757 O O . PRO A 1 96 ? 6.746 -7.115 0.040 1.00 87.62 96 PRO A O 1
ATOM 760 N N . LEU A 1 97 ? 5.639 -6.984 1.997 1.00 90.88 97 LEU A N 1
ATOM 761 C CA . LEU A 1 97 ? 5.259 -5.586 1.854 1.00 90.88 97 LEU A CA 1
ATOM 762 C C . LEU A 1 97 ? 6.521 -4.739 2.018 1.00 90.88 97 LEU A C 1
ATOM 764 O O . LEU A 1 97 ? 7.024 -4.548 3.120 1.00 90.88 97 LEU A O 1
ATOM 768 N N . VAL A 1 98 ? 7.039 -4.256 0.895 1.00 93.12 98 VAL A N 1
ATOM 769 C CA . VAL A 1 98 ? 8.244 -3.431 0.841 1.00 93.12 98 VAL A CA 1
ATOM 770 C C . VAL A 1 98 ? 8.013 -2.248 -0.080 1.00 93.12 98 VAL A C 1
ATOM 772 O O . VAL A 1 98 ? 7.297 -2.337 -1.080 1.00 93.12 98 VAL A O 1
ATOM 775 N N . CYS A 1 99 ? 8.665 -1.131 0.228 1.00 94.56 99 CYS A N 1
ATOM 776 C CA . CYS A 1 99 ? 8.759 -0.028 -0.715 1.00 94.56 99 CYS A CA 1
ATOM 777 C C . CYS A 1 99 ? 9.729 -0.434 -1.829 1.00 94.56 99 CYS A C 1
ATOM 779 O O . CYS A 1 99 ? 10.939 -0.473 -1.613 1.00 94.56 99 CYS A O 1
ATOM 781 N N . ALA A 1 100 ? 9.195 -0.779 -3.003 1.00 92.38 100 ALA A N 1
ATOM 782 C CA . ALA A 1 100 ? 10.006 -1.208 -4.137 1.00 92.38 100 ALA A CA 1
ATOM 783 C C . ALA A 1 100 ? 11.021 -0.119 -4.550 1.00 92.38 100 ALA A C 1
ATOM 785 O O . ALA A 1 100 ? 10.709 1.071 -4.442 1.00 92.38 100 ALA A O 1
ATOM 786 N N . PRO A 1 101 ? 12.212 -0.483 -5.063 1.00 91.88 101 PRO A N 1
ATOM 787 C CA . PRO A 1 101 ? 13.167 0.495 -5.579 1.00 91.88 101 PRO A CA 1
ATOM 788 C C . PRO A 1 101 ? 12.540 1.390 -6.656 1.00 91.88 101 PRO A C 1
ATOM 790 O O . PRO A 1 101 ? 11.960 0.897 -7.625 1.00 91.88 101 PRO A O 1
ATOM 793 N N . GLY A 1 102 ? 12.643 2.709 -6.475 1.00 91.31 102 GLY A N 1
ATOM 794 C CA . GLY A 1 102 ? 12.025 3.706 -7.358 1.00 91.31 102 GLY A CA 1
ATOM 795 C C . GLY A 1 102 ? 10.530 3.952 -7.113 1.00 91.31 102 GLY A C 1
ATOM 796 O O . GLY A 1 102 ? 9.943 4.795 -7.787 1.00 91.31 102 GLY A O 1
ATOM 797 N N . ALA A 1 103 ? 9.902 3.261 -6.154 1.00 95.94 103 ALA A N 1
ATOM 798 C CA . ALA A 1 103 ? 8.539 3.576 -5.744 1.00 95.94 103 ALA A CA 1
ATOM 799 C C . ALA A 1 103 ? 8.493 4.885 -4.947 1.00 95.94 103 ALA A C 1
ATOM 801 O O . ALA A 1 103 ? 9.348 5.181 -4.112 1.00 95.94 103 ALA A O 1
ATOM 802 N N . GLN A 1 104 ? 7.444 5.659 -5.185 1.00 96.12 104 GLN A N 1
ATOM 803 C CA . GLN A 1 104 ? 7.205 6.922 -4.511 1.00 96.12 104 GLN A CA 1
ATOM 804 C C . GLN A 1 104 ? 6.424 6.669 -3.217 1.00 96.12 104 GLN A C 1
ATOM 806 O O . GLN A 1 104 ? 5.243 6.316 -3.262 1.00 96.12 104 GLN A O 1
ATOM 811 N N . ARG A 1 105 ? 7.071 6.850 -2.059 1.00 96.75 105 ARG A N 1
ATOM 812 C CA . ARG A 1 105 ? 6.403 6.770 -0.751 1.00 96.75 105 ARG A CA 1
ATOM 813 C C . ARG A 1 105 ? 5.535 8.010 -0.515 1.00 96.75 105 ARG A C 1
ATOM 815 O O . ARG A 1 105 ? 5.963 9.133 -0.796 1.00 96.75 105 ARG A O 1
ATOM 822 N N . ILE A 1 106 ? 4.320 7.801 -0.013 1.00 97.56 106 ILE A N 1
ATOM 823 C CA . ILE A 1 106 ? 3.363 8.861 0.327 1.00 97.56 106 ILE A CA 1
ATOM 824 C C . ILE A 1 106 ? 2.760 8.530 1.690 1.00 97.56 106 ILE A C 1
ATOM 826 O O . ILE A 1 106 ? 2.061 7.528 1.830 1.00 97.56 106 ILE A O 1
ATOM 830 N N . ASP A 1 107 ? 3.015 9.382 2.681 1.00 97.81 107 ASP A N 1
ATOM 831 C CA . ASP A 1 107 ? 2.310 9.326 3.959 1.00 97.81 107 ASP A CA 1
ATOM 832 C C . ASP A 1 107 ? 0.951 10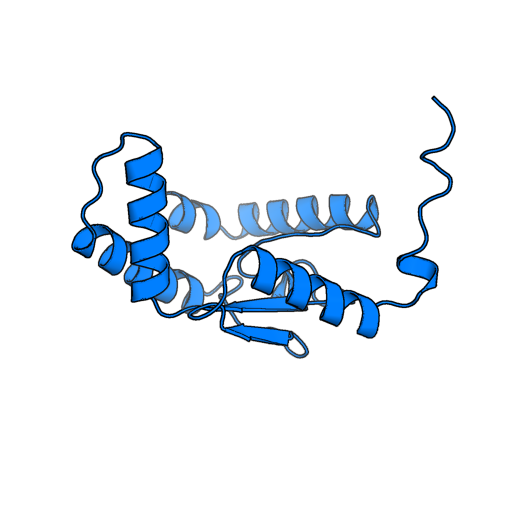.018 3.820 1.00 97.81 107 ASP A C 1
ATOM 834 O O . ASP A 1 107 ? 0.854 11.204 3.506 1.00 97.81 107 ASP A O 1
ATOM 838 N N . THR A 1 108 ? -0.112 9.253 4.040 1.00 98.25 108 THR A N 1
ATOM 839 C CA . THR A 1 108 ? -1.494 9.721 3.941 1.00 98.25 108 THR A CA 1
ATOM 840 C C . THR A 1 108 ? -2.104 10.047 5.300 1.00 98.25 108 THR A C 1
ATOM 842 O O . THR A 1 108 ? -3.295 10.347 5.358 1.00 98.25 108 THR A O 1
ATOM 845 N N . SER A 1 109 ? -1.342 9.994 6.397 1.00 97.62 109 SER A N 1
ATOM 846 C CA . SER A 1 109 ? -1.850 10.158 7.769 1.00 97.62 109 SER A CA 1
ATOM 847 C C . SER A 1 109 ? -2.613 11.466 7.981 1.00 97.62 109 SER A C 1
ATOM 849 O O . SER A 1 109 ? -3.649 11.474 8.645 1.00 97.62 109 SER A O 1
ATOM 851 N N . GLY A 1 110 ? -2.119 12.555 7.387 1.00 96.94 110 GLY A N 1
ATOM 852 C CA . GLY A 1 110 ? -2.724 13.888 7.454 1.00 96.94 110 GLY A CA 1
ATOM 853 C C . GLY A 1 110 ? -3.560 14.279 6.234 1.00 96.94 110 GLY A C 1
ATOM 854 O O . GLY A 1 110 ? -4.012 15.416 6.167 1.00 96.94 110 GLY A O 1
ATOM 855 N N . LEU A 1 111 ? -3.744 13.378 5.264 1.00 97.56 111 LEU A N 1
ATOM 856 C CA . LEU A 1 111 ? -4.405 13.694 3.996 1.00 97.56 111 LEU A CA 1
ATOM 857 C C . LEU A 1 111 ? -5.862 13.221 3.977 1.00 97.56 111 LEU A C 1
ATOM 859 O O . LEU A 1 111 ? -6.199 12.145 4.486 1.00 97.56 111 LEU A O 1
ATOM 863 N N . THR A 1 112 ? -6.728 14.013 3.347 1.00 96.56 112 THR A N 1
ATOM 864 C CA . THR A 1 112 ? -8.074 13.583 2.947 1.00 96.56 112 THR A CA 1
ATOM 865 C C . THR A 1 112 ? -8.010 12.677 1.717 1.00 96.56 112 THR A C 1
ATOM 867 O O . THR A 1 112 ? -6.986 12.611 1.035 1.00 96.56 112 THR A O 1
ATOM 870 N N . LEU A 1 113 ? -9.110 11.981 1.405 1.00 95.00 113 LEU A N 1
ATOM 871 C CA . LEU A 1 113 ? -9.201 11.161 0.192 1.00 95.00 113 LEU A CA 1
ATOM 872 C C . LEU A 1 113 ? -8.886 11.985 -1.065 1.00 95.00 113 LEU A C 1
ATOM 874 O O . LEU A 1 113 ? -8.036 11.583 -1.854 1.00 95.00 113 LEU A O 1
ATOM 878 N N . ASP A 1 114 ? -9.508 13.155 -1.205 1.00 97.69 114 ASP A N 1
ATOM 879 C CA . ASP A 1 114 ? -9.322 14.020 -2.374 1.00 97.69 114 ASP A CA 1
ATOM 880 C C . ASP A 1 114 ? -7.874 14.500 -2.500 1.00 97.69 114 ASP A C 1
ATOM 882 O O . ASP A 1 114 ? -7.313 14.505 -3.592 1.00 97.69 114 ASP A O 1
ATOM 886 N N . GLN A 1 115 ? -7.225 14.832 -1.380 1.00 98.19 115 GLN A N 1
ATOM 887 C CA . GLN A 1 115 ? -5.811 15.209 -1.374 1.00 98.19 115 GLN A CA 1
ATOM 888 C C . GLN A 1 115 ? -4.905 14.049 -1.799 1.00 98.19 115 GLN A C 1
ATOM 890 O O . GLN A 1 115 ? -3.956 14.266 -2.550 1.00 98.19 115 GLN A O 1
ATOM 895 N N . VAL A 1 116 ? -5.198 12.819 -1.359 1.00 97.81 116 VAL A N 1
ATOM 896 C CA . VAL A 1 116 ? -4.460 11.629 -1.809 1.00 97.81 116 VAL A CA 1
ATOM 897 C C . VAL A 1 116 ? -4.645 11.426 -3.311 1.00 97.81 116 VAL A C 1
ATOM 899 O O . VAL A 1 116 ? -3.659 11.225 -4.015 1.00 97.81 116 VAL A O 1
ATOM 902 N N . VAL A 1 117 ? -5.879 11.512 -3.817 1.00 97.81 117 VAL A N 1
ATOM 903 C CA . VAL A 1 117 ? -6.175 11.347 -5.249 1.00 97.81 117 VAL A CA 1
ATOM 904 C C . VAL A 1 117 ? -5.446 12.398 -6.086 1.00 97.81 117 VAL A C 1
ATOM 906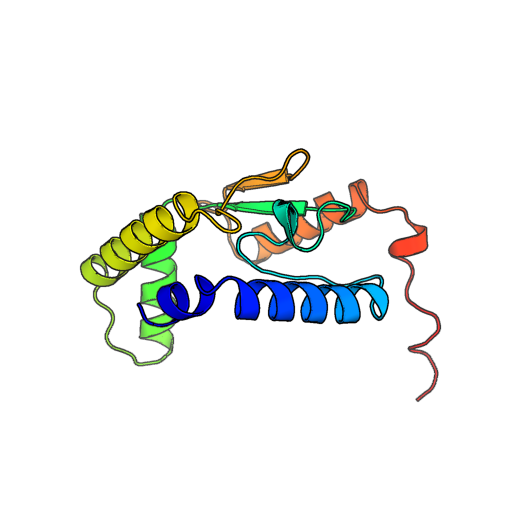 O O . VAL A 1 117 ? -4.758 12.035 -7.040 1.00 97.81 117 VAL A O 1
ATOM 909 N N . LEU A 1 118 ? -5.525 13.673 -5.699 1.00 97.81 118 LEU A N 1
ATOM 910 C CA . LEU A 1 118 ? -4.833 14.766 -6.385 1.00 97.81 118 LEU A CA 1
ATOM 911 C C . LEU A 1 118 ? -3.314 14.571 -6.386 1.00 97.81 118 LEU A C 1
ATOM 913 O O . LEU A 1 118 ? -2.661 14.797 -7.405 1.00 97.81 118 LEU A O 1
ATOM 917 N N . GLU A 1 119 ? -2.735 14.121 -5.273 1.00 97.56 119 GLU A N 1
ATOM 918 C CA . GLU A 1 119 ? -1.292 13.892 -5.193 1.00 97.56 119 GLU A CA 1
ATOM 919 C C . GLU A 1 119 ? -0.842 12.715 -6.071 1.00 97.56 119 GLU A C 1
ATOM 921 O O . GLU A 1 119 ? 0.181 12.806 -6.760 1.00 97.56 119 GLU A O 1
ATOM 926 N N . LEU A 1 120 ? -1.618 11.626 -6.098 1.00 97.00 120 LEU A N 1
ATOM 927 C CA . LEU A 1 120 ? -1.378 10.486 -6.985 1.00 97.00 120 LEU A CA 1
ATOM 928 C C . LEU A 1 120 ? -1.474 10.889 -8.457 1.00 97.00 120 LEU A C 1
ATOM 930 O O . LEU A 1 120 ? -0.603 10.540 -9.258 1.00 97.00 120 LEU A O 1
ATOM 934 N N . GLU A 1 121 ? -2.501 11.655 -8.814 1.00 95.38 121 GLU A N 1
ATOM 935 C CA . GLU A 1 121 ? -2.698 12.158 -10.168 1.00 95.38 121 GLU A CA 1
ATOM 936 C C . GLU A 1 121 ? -1.533 13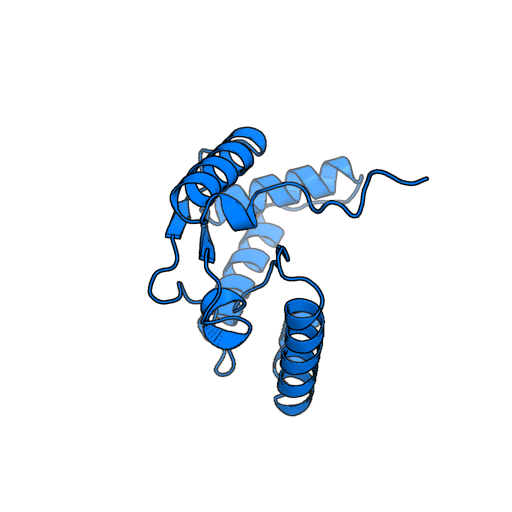.057 -10.597 1.00 95.38 121 GLU A C 1
ATOM 938 O O . GLU A 1 121 ? -0.931 12.836 -11.651 1.00 95.38 121 GLU A O 1
ATOM 943 N N . ARG A 1 122 ? -1.159 14.029 -9.757 1.00 95.62 122 ARG A N 1
ATOM 944 C CA . ARG A 1 122 ? -0.058 14.961 -10.023 1.00 95.62 122 ARG A CA 1
ATOM 945 C C . ARG A 1 122 ? 1.254 14.220 -10.275 1.00 95.62 122 ARG A C 1
ATOM 947 O O . ARG A 1 122 ? 1.930 14.491 -11.266 1.00 95.62 122 ARG A O 1
ATOM 954 N N . ARG A 1 123 ? 1.610 13.265 -9.410 1.00 95.50 123 ARG A N 1
ATOM 955 C CA . ARG A 1 123 ? 2.827 12.447 -9.566 1.00 95.50 123 ARG A CA 1
ATOM 956 C C . ARG A 1 123 ? 2.784 11.587 -10.823 1.00 95.50 123 ARG A C 1
ATOM 958 O O . ARG A 1 123 ? 3.798 11.459 -11.505 1.00 95.50 123 ARG A O 1
ATOM 965 N N . THR A 1 124 ? 1.616 11.040 -11.153 1.00 94.25 124 THR A N 1
ATOM 966 C CA . THR A 1 124 ? 1.424 10.243 -12.370 1.00 94.25 124 THR A CA 1
ATOM 967 C C . THR A 1 124 ? 1.622 11.095 -13.622 1.00 94.25 124 THR A C 1
ATOM 969 O O . THR A 1 124 ? 2.345 10.683 -14.519 1.00 94.25 124 THR A O 1
ATOM 972 N N . ARG A 1 125 ? 1.067 12.312 -13.673 1.00 92.25 125 ARG A N 1
ATOM 973 C CA . ARG A 1 125 ? 1.231 13.228 -14.819 1.00 92.25 125 ARG A CA 1
ATOM 974 C C . ARG A 1 125 ? 2.681 13.652 -15.063 1.00 92.25 125 ARG A C 1
ATOM 976 O O . ARG A 1 125 ? 3.038 13.923 -16.200 1.00 92.25 125 ARG A O 1
ATOM 983 N N . ILE A 1 126 ? 3.497 13.719 -14.010 1.00 91.06 126 ILE A N 1
ATOM 984 C CA . ILE A 1 126 ? 4.929 14.039 -14.117 1.00 91.06 126 ILE A CA 1
ATOM 985 C C . ILE A 1 126 ? 5.728 12.831 -14.618 1.00 91.06 126 ILE A C 1
ATOM 987 O O . ILE A 1 126 ? 6.655 12.990 -15.405 1.00 91.06 126 ILE A O 1
ATOM 991 N N . ALA A 1 127 ? 5.396 11.632 -14.136 1.00 89.31 127 ALA A N 1
ATOM 992 C CA . ALA A 1 127 ? 6.177 10.426 -14.393 1.00 89.31 127 ALA A CA 1
ATOM 993 C C . ALA A 1 127 ? 5.786 9.694 -15.687 1.00 89.31 127 ALA A C 1
ATOM 995 O O . ALA A 1 127 ? 6.606 8.967 -16.244 1.00 89.31 127 ALA A O 1
ATOM 996 N N . VAL A 1 128 ? 4.543 9.847 -16.154 1.00 86.69 128 VAL A N 1
ATOM 997 C CA . VAL A 1 128 ? 4.033 9.137 -17.331 1.00 86.69 128 VAL A CA 1
ATOM 998 C C . VAL A 1 128 ? 4.177 10.005 -18.586 1.00 86.69 128 VAL A C 1
ATOM 1000 O O . VAL A 1 128 ? 3.685 11.135 -18.601 1.00 86.69 128 VAL A O 1
ATOM 1003 N N . PRO A 1 129 ? 4.783 9.474 -19.662 1.00 79.62 129 PRO A N 1
ATOM 1004 C CA . PRO A 1 129 ? 4.788 10.096 -20.983 1.00 79.62 129 PRO A CA 1
ATOM 1005 C C . PRO A 1 129 ? 3.388 10.521 -21.474 1.00 79.62 129 PRO A C 1
ATOM 1007 O O . PRO A 1 129 ? 2.394 9.817 -21.282 1.00 79.62 129 PRO A O 1
ATOM 1010 N N . ALA A 1 130 ? 3.292 11.685 -22.123 1.00 76.25 130 ALA A N 1
ATOM 1011 C CA . ALA A 1 130 ? 2.014 12.275 -22.547 1.00 76.25 130 ALA A CA 1
ATOM 1012 C C . ALA A 1 130 ? 1.220 11.410 -23.551 1.00 76.25 130 ALA A C 1
ATOM 1014 O O . ALA A 1 130 ? -0.015 11.444 -23.576 1.00 76.25 130 ALA A O 1
ATOM 1015 N N . ASP A 1 131 ? 1.905 10.599 -24.352 1.00 77.38 131 ASP A N 1
ATOM 1016 C CA . ASP A 1 131 ? 1.312 9.639 -25.287 1.00 77.38 131 ASP A CA 1
ATOM 1017 C C . ASP A 1 131 ? 0.537 8.524 -24.564 1.00 77.38 131 ASP A C 1
ATOM 1019 O O . ASP A 1 131 ? -0.546 8.148 -25.008 1.00 77.38 131 ASP A O 1
ATOM 1023 N N . LEU A 1 132 ? 1.007 8.075 -23.394 1.00 71.44 132 LEU A N 1
ATOM 1024 C CA . LEU A 1 132 ? 0.320 7.070 -22.570 1.00 71.44 132 LEU A CA 1
ATOM 1025 C C . LEU A 1 132 ? -0.900 7.625 -21.810 1.00 71.44 132 LEU A C 1
ATOM 1027 O O . LEU A 1 132 ? -1.793 6.867 -21.419 1.00 71.44 132 LEU A O 1
ATOM 1031 N N . LEU A 1 133 ? -0.965 8.943 -21.605 1.00 70.44 133 LEU A N 1
ATOM 1032 C CA . LEU A 1 133 ? -2.088 9.617 -20.939 1.00 70.44 133 LEU A CA 1
ATOM 1033 C C . LEU A 1 133 ? -3.209 10.016 -21.907 1.00 70.44 133 LEU A C 1
ATOM 1035 O O . LEU A 1 133 ? -4.342 10.248 -21.473 1.00 70.44 133 LEU A O 1
ATOM 1039 N N . SER A 1 134 ? -2.917 10.059 -23.207 1.00 65.75 134 SER A N 1
ATOM 1040 C CA . SER A 1 134 ? -3.880 10.433 -24.242 1.00 65.75 134 SER A CA 1
ATOM 1041 C C . SER A 1 134 ? -5.082 9.475 -24.245 1.00 65.75 134 SER A C 1
ATOM 1043 O O . SER A 1 134 ? -4.903 8.263 -24.085 1.00 65.75 134 SER A O 1
ATOM 1045 N N . PRO A 1 135 ? -6.331 9.969 -24.359 1.00 60.44 135 PRO A N 1
ATOM 1046 C CA . PRO A 1 135 ? -7.503 9.102 -24.391 1.00 60.44 135 PRO A CA 1
ATOM 1047 C C . PRO A 1 135 ? -7.382 8.105 -25.549 1.00 60.44 135 PRO A C 1
ATOM 1049 O O . PRO A 1 135 ? -7.064 8.478 -26.678 1.00 60.44 135 PRO A O 1
ATOM 1052 N N . SER A 1 136 ? -7.611 6.822 -25.257 1.00 56.44 136 SER A N 1
ATOM 1053 C CA . SER A 1 136 ? -7.680 5.798 -26.299 1.00 56.44 136 SER A CA 1
ATOM 1054 C C . SER A 1 136 ? -8.792 6.178 -27.277 1.00 56.44 136 SER A C 1
ATOM 1056 O O . SER A 1 136 ? -9.918 6.438 -26.852 1.00 56.44 136 SER A O 1
ATOM 1058 N N . ARG A 1 137 ? -8.499 6.170 -28.585 1.00 51.44 137 ARG A N 1
ATOM 1059 C CA . ARG A 1 137 ? -9.479 6.405 -29.667 1.00 51.44 137 ARG A CA 1
ATOM 1060 C C . ARG A 1 137 ? -10.690 5.450 -29.632 1.00 51.44 137 ARG A C 1
ATOM 1062 O O . ARG A 1 137 ? -11.625 5.636 -30.398 1.00 51.44 137 ARG A O 1
ATOM 1069 N N . ALA A 1 138 ? -10.687 4.441 -28.761 1.00 49.19 138 ALA A N 1
ATOM 1070 C CA . ALA A 1 138 ? -11.719 3.413 -28.669 1.00 49.19 138 ALA A CA 1
ATOM 1071 C C . ALA A 1 138 ? -13.019 3.839 -27.951 1.00 49.19 138 ALA A C 1
ATOM 1073 O O . ALA A 1 138 ? -13.984 3.087 -27.991 1.00 49.19 138 ALA A O 1
ATOM 1074 N N . VAL A 1 139 ? -13.092 5.020 -27.320 1.00 47.16 139 VAL A N 1
ATOM 1075 C CA . VAL A 1 139 ? -14.314 5.496 -26.626 1.00 47.16 139 VAL A CA 1
ATOM 1076 C C . VAL A 1 139 ? -14.963 6.658 -27.389 1.00 47.16 139 VAL A C 1
ATOM 1078 O O . VAL A 1 139 ? -15.198 7.730 -26.842 1.00 47.16 139 VAL A O 1
ATOM 1081 N N . GLN A 1 140 ? -15.190 6.482 -28.693 1.00 38.12 140 GLN A N 1
ATOM 1082 C CA . GLN A 1 140 ? -15.916 7.464 -29.518 1.00 38.12 140 GLN A CA 1
ATOM 1083 C C . GLN A 1 140 ? -16.895 6.842 -30.528 1.00 38.12 140 GLN A C 1
ATOM 1085 O O . GLN A 1 140 ? -17.399 7.540 -31.401 1.00 38.12 140 GLN A O 1
ATOM 1090 N N . THR A 1 141 ? -17.207 5.549 -30.404 1.00 42.41 141 THR A N 1
ATOM 1091 C CA . THR A 1 141 ? -18.277 4.896 -31.179 1.00 42.41 141 THR A CA 1
ATOM 1092 C C . THR A 1 141 ? -19.109 3.979 -30.284 1.00 42.41 141 THR A C 1
ATOM 1094 O O . THR A 1 141 ? -18.767 2.817 -30.082 1.00 42.41 141 THR A O 1
ATOM 1097 N N . ALA A 1 142 ? -20.186 4.535 -29.727 1.00 36.00 142 ALA A N 1
ATOM 1098 C CA . ALA A 1 142 ? -21.414 3.848 -29.326 1.00 36.00 142 ALA A CA 1
ATOM 1099 C C . ALA A 1 142 ? -22.523 4.897 -29.187 1.00 36.00 142 ALA A C 1
ATOM 1101 O O . ALA A 1 142 ? -22.245 5.937 -28.546 1.00 36.00 142 ALA A O 1
#

pLDDT: mean 88.98, std 13.84, range [36.0, 98.25]

Nearest PDB structures (foldseek):
  2h92-assembly3_C  TM=9.747E-01  e=4.732E-08  Staphylococcus aureus
  1kdp-assembly1_A  TM=9.365E-01  e=2.089E-07  Escherichia coli
  3r20-assembly1_A  TM=9.400E-01  e=1.712E-06  Mycolicibacterium smegmatis MC2 155
  2feo-assembly1_A  TM=8.949E-01  e=2.947E-05  Escherichia coli
  1q3t-assembly1_A  TM=8.962E-01  e=1.223E-04  Streptococcus pneumoniae

Foldseek 3Di:
DPVLVVCQDVVVVVVVLVVVVVVCVVPVPDDDDDQQCCPPSCVPDLAAADEDEDLLLVLVVVQVVCVVVVHDHDSVVSSVVSVVVLVSQQPRPPRRRDQRVPYHYDYCHPPDPVRVVVVSVVVCVVRDDPVSVDDDPVPPDD

Mean predicted aligned error: 6.05 Å

Secondary structure (DSSP, 8-state):
-HHHHHTT-HHHHHHHHHHHHHHHHH-TT----SSSIIIII-TT-S--EEEE--HHHHHHHHHHHHHHTT----HHHHHHHHHHHHHHHHH-SSS-----TT-EEEE-TT--HHHHHHHHHHHHHHHS-HHHHSPPTTSS--

Solvent-accessible surface area (backbone atoms only — not comparable to full-atom values): 8538 Å² total; per-residue (Å²): 124,70,66,64,63,63,65,65,38,66,68,62,41,54,53,52,43,50,55,51,44,55,52,45,72,77,34,90,84,68,85,86,86,69,61,27,42,46,61,62,60,39,61,81,50,84,76,36,77,35,81,43,56,52,63,67,51,53,22,49,56,50,34,54,54,32,47,78,68,76,37,92,62,57,55,70,63,43,33,51,53,48,54,55,46,51,53,53,41,47,68,35,87,82,62,30,46,57,80,28,93,89,39,47,77,42,79,44,60,91,51,52,72,68,56,48,52,52,51,54,50,55,54,44,64,73,64,47,61,68,79,79,69,50,80,69,85,80,82,78,79,133